Protein AF-A0A532VHN8-F1 (afdb_monomer_lite)

pLDDT: mean 73.67, std 17.92, range [32.19, 92.25]

Secondary structure (DSSP, 8-state):
------SEEEEEETTEEEEEESSTTSSSS-SEEE--TTS--EEEEEE-SS-HHHHHHHHTTS---TTT-EEEEEEEETTEEEEEEE-SS-EEEEEEEETTEEEEEP--TTS---EEEE----

Radius of gyration: 16.25 Å; chains: 1; bounding box: 48×36×41 Å

Sequence (122 aa):
MHNQKTAARAIKVGGQVKWISERNDILGCIDIISVKGNSKPLFIQCTLHTGVKKRLKELAQCEWPFEYVSIQLWQKRDREINIKESNGRELVDCGRIVRGELYRKVKTRGQKFGIRGGLAGD

Structure (mmCIF, N/CA/C/O backbone):
data_AF-A0A532VHN8-F1
#
_entry.id   AF-A0A532VHN8-F1
#
loop_
_atom_site.group_PDB
_atom_site.id
_atom_site.type_symbol
_atom_site.label_atom_id
_atom_site.label_alt_id
_atom_site.label_comp_id
_atom_site.label_asym_id
_atom_site.label_entity_id
_atom_site.label_seq_id
_atom_site.pdbx_PDB_ins_code
_atom_site.Cartn_x
_atom_site.Cartn_y
_atom_site.Cartn_z
_atom_site.occupancy
_atom_site.B_iso_or_equiv
_atom_site.auth_seq_id
_atom_site.auth_comp_id
_atom_site.auth_asym_id
_atom_site.auth_atom_id
_atom_site.pdbx_PDB_model_num
ATOM 1 N N . MET A 1 1 ? -28.570 8.741 -18.984 1.00 42.09 1 MET A N 1
ATOM 2 C CA . MET A 1 1 ? -27.998 7.700 -18.100 1.00 42.09 1 MET A CA 1
ATOM 3 C C . MET A 1 1 ? -26.685 7.230 -18.700 1.00 42.09 1 MET A C 1
ATOM 5 O O . MET A 1 1 ? -26.693 6.670 -19.786 1.00 42.09 1 MET A O 1
ATOM 9 N N . HIS A 1 2 ? -25.558 7.548 -18.066 1.00 41.12 2 HIS A N 1
ATOM 10 C CA . HIS A 1 2 ? -24.238 7.128 -18.537 1.00 41.12 2 HIS A CA 1
ATOM 11 C C . HIS A 1 2 ? -24.015 5.664 -18.120 1.00 41.12 2 HIS A C 1
ATOM 13 O O . HIS A 1 2 ? -24.238 5.335 -16.958 1.00 41.12 2 HIS A O 1
ATOM 19 N N . ASN A 1 3 ? -23.616 4.805 -19.063 1.00 44.31 3 ASN A N 1
ATOM 20 C CA . ASN A 1 3 ? -23.311 3.380 -18.880 1.00 44.31 3 ASN A CA 1
ATOM 21 C C . ASN A 1 3 ? -22.458 3.129 -17.615 1.00 44.31 3 ASN A C 1
ATOM 23 O O . ASN A 1 3 ? -21.234 3.292 -17.641 1.00 44.31 3 ASN A O 1
ATOM 27 N N . GLN A 1 4 ? -23.077 2.722 -16.503 1.00 47.56 4 GLN A N 1
ATOM 28 C CA . GLN A 1 4 ? -22.334 2.242 -15.337 1.00 47.56 4 GLN A CA 1
ATOM 29 C C . GLN A 1 4 ? -21.848 0.821 -15.635 1.00 47.56 4 GLN A C 1
ATOM 31 O O . GLN A 1 4 ? -22.539 -0.159 -15.385 1.00 47.56 4 GLN A O 1
ATOM 36 N N . LYS A 1 5 ? -20.657 0.714 -16.235 1.00 51.44 5 LYS A N 1
ATOM 37 C CA . LYS A 1 5 ? -19.947 -0.565 -16.371 1.00 51.44 5 LYS A CA 1
ATOM 38 C C . LYS A 1 5 ? -19.503 -1.059 -14.989 1.00 51.44 5 LYS A C 1
ATOM 40 O O . LYS A 1 5 ? -19.076 -0.252 -14.162 1.00 51.44 5 LYS A O 1
ATOM 45 N N . THR A 1 6 ? -19.587 -2.367 -14.773 1.00 51.97 6 THR A N 1
ATOM 46 C CA . THR A 1 6 ? -19.242 -3.068 -13.528 1.00 51.97 6 THR A CA 1
ATOM 47 C C . THR A 1 6 ? -17.828 -2.706 -13.048 1.00 51.97 6 THR A C 1
ATOM 49 O O . THR A 1 6 ? -16.889 -2.681 -13.838 1.00 51.97 6 THR A O 1
ATOM 52 N N . ALA A 1 7 ? -17.670 -2.368 -11.763 1.00 60.50 7 ALA A N 1
ATOM 53 C CA . ALA A 1 7 ? -16.399 -1.878 -11.211 1.00 60.50 7 ALA A CA 1
ATOM 54 C C . ALA A 1 7 ? -15.421 -3.003 -10.824 1.00 60.50 7 ALA A C 1
ATOM 56 O O . ALA A 1 7 ? -14.209 -2.787 -10.787 1.00 60.50 7 ALA A O 1
ATOM 57 N N . ALA A 1 8 ? -15.943 -4.200 -10.558 1.00 58.72 8 ALA A N 1
ATOM 58 C CA . ALA A 1 8 ? -15.183 -5.374 -10.156 1.00 58.72 8 ALA A CA 1
ATOM 59 C C . ALA A 1 8 ? -15.778 -6.642 -10.771 1.00 58.72 8 ALA A C 1
ATOM 61 O O . ALA A 1 8 ? -16.986 -6.725 -11.002 1.00 58.72 8 ALA A O 1
ATOM 62 N N . ARG A 1 9 ? -14.935 -7.659 -10.948 1.00 70.44 9 ARG A N 1
ATOM 63 C CA . ARG A 1 9 ? -15.328 -9.000 -11.382 1.00 70.44 9 ARG A CA 1
ATOM 64 C C . ARG A 1 9 ? -14.875 -10.038 -10.369 1.00 70.44 9 ARG A C 1
ATOM 66 O O . ARG A 1 9 ? -13.751 -9.996 -9.875 1.00 70.44 9 ARG A O 1
ATOM 73 N N . ALA A 1 10 ? -15.748 -10.994 -10.081 1.00 75.56 10 ALA A N 1
ATOM 74 C CA . ALA A 1 10 ? -15.399 -12.165 -9.293 1.00 75.56 10 ALA A CA 1
ATOM 75 C C . ALA A 1 10 ? -14.629 -13.176 -10.159 1.00 75.56 10 ALA A C 1
ATOM 77 O O . ALA A 1 10 ? -15.060 -13.519 -11.260 1.00 75.56 10 ALA A O 1
ATOM 78 N N . ILE A 1 11 ? -13.512 -13.684 -9.648 1.00 76.88 11 ILE A N 1
ATOM 79 C CA . ILE A 1 11 ? -12.752 -14.798 -10.222 1.00 76.88 11 ILE A CA 1
ATOM 80 C C . ILE A 1 11 ? -12.625 -15.917 -9.186 1.00 76.88 11 ILE A C 1
ATOM 82 O O . ILE A 1 11 ? -12.514 -15.660 -7.988 1.00 76.88 11 ILE A O 1
ATOM 86 N N . LYS A 1 12 ? -12.637 -17.175 -9.635 1.00 77.19 12 LYS A N 1
ATOM 87 C CA . LYS A 1 12 ? -12.370 -18.333 -8.771 1.00 77.19 12 LYS A CA 1
ATOM 88 C C . LYS A 1 12 ? -10.908 -18.742 -8.911 1.00 77.19 12 LYS A C 1
ATOM 90 O O . LYS A 1 12 ? -10.465 -19.052 -10.012 1.00 77.19 12 LYS A O 1
ATOM 95 N N . VAL A 1 13 ? -10.171 -18.759 -7.802 1.00 70.94 13 VAL A N 1
ATOM 96 C CA . VAL A 1 13 ? -8.769 -19.204 -7.751 1.00 70.94 13 VAL A CA 1
ATOM 97 C C . VAL A 1 13 ? -8.626 -20.191 -6.600 1.00 70.94 13 VAL A C 1
ATOM 99 O O . VAL A 1 13 ? -8.862 -19.821 -5.453 1.00 70.94 13 VAL A O 1
ATOM 102 N N . GLY A 1 14 ? -8.270 -21.443 -6.902 1.00 74.50 14 GLY A N 1
ATOM 103 C CA . GLY A 1 14 ? -8.098 -22.486 -5.880 1.00 74.50 14 GLY A CA 1
ATOM 104 C C . GLY A 1 14 ? -9.355 -22.739 -5.036 1.00 74.50 14 GLY A C 1
ATOM 105 O O . GLY A 1 14 ? -9.257 -22.912 -3.830 1.00 74.50 14 GLY A O 1
ATOM 106 N N . GLY A 1 15 ? -10.547 -22.666 -5.639 1.00 81.25 15 GLY A N 1
ATOM 107 C CA . GLY A 1 15 ? -11.826 -22.857 -4.936 1.00 81.25 15 GLY A CA 1
ATOM 108 C C . GLY A 1 15 ? -12.343 -21.639 -4.158 1.00 81.25 15 GLY A C 1
ATOM 109 O O . GLY A 1 15 ? -13.494 -21.643 -3.733 1.00 81.25 15 GLY A O 1
ATOM 110 N N . GLN A 1 16 ? -11.555 -20.569 -4.027 1.00 57.72 16 GLN A N 1
ATOM 111 C CA . GLN A 1 16 ? -11.965 -19.336 -3.348 1.00 57.72 16 GLN A CA 1
ATOM 112 C C . GLN A 1 16 ? -12.426 -18.269 -4.347 1.00 57.72 16 GLN A C 1
ATOM 114 O O . GLN A 1 16 ? -11.831 -18.105 -5.417 1.00 57.72 16 GLN A O 1
ATOM 119 N N . VAL A 1 17 ? -13.471 -17.517 -3.987 1.00 69.75 17 VAL A N 1
ATOM 120 C CA . VAL A 1 17 ? -13.919 -16.341 -4.747 1.00 69.75 17 VAL A CA 1
ATOM 121 C C . VAL A 1 17 ? -13.032 -15.153 -4.384 1.00 69.75 17 VAL A C 1
ATOM 123 O O . VAL A 1 17 ? -12.963 -14.753 -3.224 1.00 69.75 17 VAL A O 1
ATOM 126 N N . LYS A 1 18 ? -12.360 -14.585 -5.384 1.00 66.12 18 LYS A N 1
ATOM 127 C CA . LYS A 1 18 ? -11.554 -13.367 -5.270 1.00 66.12 18 LYS A CA 1
ATOM 128 C C . LYS A 1 18 ? -12.165 -12.286 -6.152 1.00 66.12 18 LYS A C 1
ATOM 130 O O . LYS A 1 18 ? -12.606 -12.573 -7.260 1.00 66.12 18 LYS A O 1
ATOM 135 N N . TRP A 1 19 ? -12.185 -11.050 -5.676 1.00 63.41 19 TRP A N 1
ATOM 136 C CA . TRP A 1 19 ? -12.674 -9.911 -6.450 1.00 63.41 19 TRP A CA 1
ATOM 137 C C . TRP A 1 19 ? -11.489 -9.172 -7.058 1.00 63.41 19 TRP A C 1
ATOM 139 O O . TRP A 1 19 ? -10.548 -8.827 -6.347 1.00 63.41 19 TRP A O 1
ATOM 149 N N . ILE A 1 20 ? -11.528 -8.962 -8.372 1.00 57.12 20 ILE A N 1
ATOM 150 C CA . ILE A 1 20 ? -10.547 -8.156 -9.098 1.00 57.12 20 ILE A CA 1
ATOM 151 C C . ILE A 1 20 ? -11.204 -6.867 -9.575 1.00 57.12 20 ILE A C 1
ATOM 153 O O . ILE A 1 20 ? -12.319 -6.878 -10.096 1.00 57.12 20 ILE A O 1
ATOM 157 N N . SER A 1 21 ? -10.505 -5.755 -9.377 1.00 55.03 21 SER A N 1
ATOM 158 C CA . SER A 1 21 ? -10.917 -4.446 -9.868 1.00 55.03 21 SER A CA 1
ATOM 159 C C . SER A 1 21 ? -10.827 -4.421 -11.395 1.00 55.03 21 SER A C 1
ATOM 161 O O . SER A 1 21 ? -9.764 -4.701 -11.942 1.00 55.03 21 SER A O 1
ATOM 163 N N . GLU A 1 22 ? -11.926 -4.132 -12.097 1.00 58.34 22 GLU A N 1
ATOM 164 C CA . GLU A 1 22 ? -11.924 -4.005 -13.570 1.00 58.34 22 GLU A CA 1
ATOM 165 C C . GLU A 1 22 ? -11.691 -2.563 -14.029 1.00 58.34 22 GLU A C 1
ATOM 167 O O . GLU A 1 22 ? -11.221 -2.320 -15.140 1.00 58.34 22 GLU A O 1
ATOM 172 N N . ARG A 1 23 ? -11.968 -1.593 -13.155 1.00 56.81 23 ARG A N 1
ATOM 173 C CA . ARG A 1 23 ? -11.423 -0.239 -13.270 1.00 56.81 23 ARG A CA 1
ATOM 174 C C . ARG A 1 23 ? -10.129 -0.188 -12.470 1.00 56.81 23 ARG A C 1
ATOM 176 O O . ARG A 1 23 ? -10.091 -0.729 -11.375 1.00 56.81 23 ARG A O 1
ATOM 183 N N . ASN A 1 24 ? -9.115 0.543 -12.913 1.00 47.25 24 ASN A N 1
ATOM 184 C CA . ASN A 1 24 ? -7.938 0.843 -12.078 1.00 47.25 24 ASN A CA 1
ATOM 185 C C . ASN A 1 24 ? -8.276 1.736 -10.854 1.00 47.25 24 ASN A C 1
ATOM 187 O O . ASN A 1 24 ? -7.385 2.193 -10.147 1.00 47.25 24 ASN A O 1
ATOM 191 N N . ASP A 1 25 ? -9.570 1.976 -10.602 1.00 48.38 25 ASP A N 1
ATOM 192 C CA . ASP A 1 25 ? -10.085 3.130 -9.878 1.00 48.38 25 ASP A CA 1
ATOM 193 C C . ASP A 1 25 ? -11.215 2.781 -8.894 1.00 48.38 25 ASP A C 1
ATOM 195 O O . ASP A 1 25 ? -12.072 3.626 -8.650 1.00 48.38 25 ASP A O 1
ATOM 199 N N . ILE A 1 26 ? -11.270 1.580 -8.295 1.00 51.91 26 ILE A N 1
ATOM 200 C CA . ILE A 1 26 ? -12.256 1.368 -7.208 1.00 51.91 26 ILE A CA 1
ATOM 201 C C . ILE A 1 26 ? -12.028 2.389 -6.070 1.00 51.91 26 ILE A C 1
ATOM 203 O O . ILE A 1 26 ? -12.993 2.802 -5.434 1.00 51.91 26 ILE A O 1
ATOM 207 N N . LEU A 1 27 ? -10.784 2.871 -5.887 1.00 53.97 27 LEU A N 1
ATOM 208 C CA . LEU A 1 27 ? -10.417 3.981 -4.988 1.00 53.97 27 LEU A CA 1
ATOM 209 C C . LEU A 1 27 ? -9.322 4.916 -5.562 1.00 53.97 27 LEU A C 1
ATOM 211 O O . LEU A 1 27 ? -8.642 5.589 -4.795 1.00 53.97 27 LEU A O 1
ATOM 215 N N . GLY A 1 28 ? -9.052 4.899 -6.877 1.00 59.38 28 GLY A N 1
ATOM 216 C CA . GLY A 1 28 ? -7.981 5.674 -7.553 1.00 59.38 28 GLY A CA 1
ATOM 217 C C . GLY A 1 28 ? -6.531 5.402 -7.095 1.00 59.38 28 GLY A C 1
ATOM 218 O O . GLY A 1 28 ? -5.574 5.840 -7.734 1.00 59.38 28 GLY A O 1
ATOM 219 N N . CYS A 1 29 ? -6.353 4.678 -5.986 1.00 71.38 29 CYS A N 1
ATOM 220 C CA . CYS A 1 29 ? -5.078 4.456 -5.321 1.00 71.38 29 CYS A CA 1
ATOM 221 C C . CYS A 1 29 ? -4.926 3.066 -4.682 1.00 71.38 29 CYS A C 1
ATOM 223 O O . CYS A 1 29 ? -3.848 2.787 -4.184 1.00 71.38 29 CYS A O 1
ATOM 225 N N . ILE A 1 30 ? -5.935 2.187 -4.675 1.00 80.75 30 ILE A N 1
ATOM 226 C CA . ILE A 1 30 ? -5.841 0.861 -4.035 1.00 80.75 30 ILE A CA 1
ATOM 227 C C . ILE A 1 30 ? -6.068 -0.246 -5.064 1.00 80.75 30 ILE A C 1
ATOM 229 O O . ILE A 1 30 ? -7.072 -0.233 -5.772 1.00 80.75 30 ILE A O 1
ATOM 233 N N . ASP A 1 31 ? -5.167 -1.227 -5.087 1.00 80.88 31 ASP A N 1
ATOM 234 C CA . ASP A 1 31 ? -5.194 -2.366 -6.010 1.00 80.88 31 ASP A CA 1
ATOM 235 C C . ASP A 1 31 ? -5.762 -3.636 -5.360 1.00 80.88 31 ASP A C 1
ATOM 237 O O . ASP A 1 31 ? -6.427 -4.436 -6.017 1.00 80.88 31 ASP A O 1
ATOM 241 N N . ILE A 1 32 ? -5.484 -3.852 -4.068 1.00 84.19 32 ILE A N 1
ATOM 242 C CA . ILE A 1 32 ? -5.871 -5.069 -3.341 1.00 84.19 32 ILE A CA 1
ATOM 243 C C . ILE A 1 32 ? -6.449 -4.686 -1.979 1.00 84.19 32 ILE A C 1
ATOM 245 O O . ILE A 1 32 ? -5.910 -3.832 -1.280 1.00 84.19 32 ILE A O 1
ATOM 249 N N . ILE A 1 33 ? -7.519 -5.366 -1.572 1.00 86.94 33 ILE A N 1
ATOM 250 C CA . ILE A 1 33 ? -8.051 -5.305 -0.210 1.00 86.94 33 ILE A CA 1
ATOM 251 C C . ILE A 1 33 ? -7.947 -6.705 0.392 1.00 86.94 33 ILE A C 1
ATOM 253 O O . ILE A 1 33 ? -8.438 -7.677 -0.183 1.00 86.94 33 ILE A O 1
ATOM 257 N N . SER A 1 34 ? -7.289 -6.812 1.542 1.00 86.25 34 SER A N 1
ATOM 258 C CA . SER A 1 34 ? -7.145 -8.047 2.308 1.00 86.25 34 SER A CA 1
ATOM 259 C C . SER A 1 34 ? -7.913 -7.929 3.617 1.00 86.25 34 SER A C 1
ATOM 261 O O . SER A 1 34 ? -7.697 -7.004 4.399 1.00 86.25 34 SER A O 1
ATOM 263 N N . VAL A 1 35 ? -8.819 -8.874 3.854 1.00 88.69 35 VAL A N 1
ATOM 264 C CA . VAL A 1 35 ? -9.636 -8.941 5.067 1.00 88.69 35 VAL A CA 1
ATOM 265 C C . VAL A 1 35 ? -9.343 -10.265 5.759 1.00 88.69 35 VAL A C 1
ATOM 267 O O . VAL A 1 35 ? -9.464 -11.329 5.157 1.00 88.69 35 VAL A O 1
ATOM 270 N N . LYS A 1 36 ? -8.950 -10.197 7.032 1.00 85.81 36 LYS A N 1
ATOM 271 C CA . LYS A 1 36 ? -8.731 -11.358 7.901 1.00 85.81 36 LYS A CA 1
ATOM 272 C C . LYS A 1 36 ? -9.513 -11.139 9.191 1.00 85.81 36 LYS A C 1
ATOM 274 O O . LYS A 1 36 ? -9.504 -10.031 9.721 1.00 85.81 36 LYS A O 1
ATOM 279 N N . GLY A 1 37 ? -10.182 -12.181 9.690 1.00 79.75 37 GLY A N 1
ATOM 280 C CA . GLY A 1 37 ? -10.966 -12.106 10.927 1.00 79.75 37 GLY A CA 1
ATOM 281 C C . GLY A 1 37 ? -10.165 -11.487 12.080 1.00 79.75 37 GLY A C 1
ATOM 282 O O . GLY A 1 37 ? -8.974 -11.769 12.233 1.00 79.75 37 GLY A O 1
ATOM 283 N N . ASN A 1 38 ? -10.810 -10.606 12.847 1.00 86.69 38 ASN A N 1
ATOM 284 C CA . ASN A 1 38 ? -10.241 -9.829 13.961 1.00 86.69 38 ASN A CA 1
ATOM 285 C C . ASN A 1 38 ? -9.058 -8.903 13.612 1.00 86.69 38 ASN A C 1
ATOM 287 O O . ASN A 1 38 ? -8.425 -8.356 14.511 1.00 86.69 38 ASN A O 1
ATOM 291 N N . SER A 1 39 ? -8.738 -8.710 12.330 1.00 87.00 39 SER A N 1
ATOM 292 C CA . SER A 1 39 ? -7.691 -7.787 11.879 1.00 87.00 39 SER A CA 1
ATOM 293 C C . SER A 1 39 ? -8.302 -6.591 11.155 1.00 87.00 39 SER A C 1
ATOM 295 O O . SER A 1 39 ? -9.359 -6.706 10.536 1.00 87.00 39 SER A O 1
ATOM 297 N N . LYS A 1 40 ? -7.608 -5.447 11.185 1.00 90.44 40 LYS A N 1
ATOM 298 C CA . LYS A 1 40 ? -7.965 -4.295 10.349 1.00 90.44 40 LYS A CA 1
ATOM 299 C C . LYS A 1 40 ? -7.954 -4.711 8.873 1.00 90.44 40 LYS A C 1
ATOM 301 O O . LYS A 1 40 ? -6.991 -5.370 8.461 1.00 90.44 40 LYS A O 1
ATOM 306 N N . PRO A 1 41 ? -8.956 -4.322 8.068 1.00 91.88 41 PRO A N 1
ATOM 307 C CA . PRO A 1 41 ? -8.860 -4.425 6.622 1.00 91.88 41 PRO A CA 1
ATOM 308 C C . PRO A 1 41 ? -7.582 -3.744 6.129 1.00 91.88 41 PRO A C 1
ATOM 310 O O . PRO A 1 41 ? -7.278 -2.608 6.505 1.00 91.88 41 PRO A O 1
ATOM 313 N N . LEU A 1 42 ? -6.821 -4.464 5.313 1.00 90.88 42 LEU A N 1
ATOM 314 C CA . LEU A 1 42 ? -5.568 -4.005 4.740 1.00 90.88 42 LEU A CA 1
ATOM 315 C C . LEU A 1 42 ? -5.796 -3.610 3.282 1.00 90.88 42 LEU A C 1
ATOM 317 O O . LEU A 1 42 ? -6.047 -4.460 2.430 1.00 90.88 42 LEU A O 1
ATOM 321 N N . PHE A 1 43 ? -5.661 -2.324 3.001 1.00 90.88 43 PHE A N 1
ATOM 322 C CA . PHE A 1 43 ? -5.688 -1.751 1.666 1.00 90.88 43 PHE A CA 1
ATOM 323 C C . PHE A 1 43 ? -4.258 -1.699 1.136 1.00 90.88 43 PHE A C 1
ATOM 325 O O . PHE A 1 43 ? -3.350 -1.222 1.813 1.00 90.88 43 PHE A O 1
ATOM 332 N N . ILE A 1 44 ? -4.029 -2.214 -0.062 1.00 89.19 44 ILE A N 1
ATOM 333 C CA . ILE A 1 44 ? -2.700 -2.327 -0.652 1.00 89.19 44 ILE A CA 1
ATOM 334 C C . ILE A 1 44 ? -2.707 -1.627 -2.001 1.00 89.19 44 ILE A C 1
ATOM 336 O O . ILE A 1 44 ? -3.474 -1.985 -2.894 1.00 89.19 44 ILE A O 1
ATOM 340 N N . GLN A 1 45 ? -1.805 -0.668 -2.150 1.00 88.31 45 GLN A N 1
ATOM 341 C CA . GLN A 1 45 ? -1.442 -0.086 -3.429 1.00 88.31 45 GLN A CA 1
ATOM 342 C C . GLN A 1 45 ? -0.180 -0.765 -3.955 1.00 88.31 45 GLN A C 1
ATOM 344 O O . GLN A 1 45 ? 0.844 -0.801 -3.275 1.00 88.31 45 GLN A O 1
ATOM 349 N N . CYS A 1 46 ? -0.216 -1.262 -5.178 1.00 87.56 46 CYS A N 1
ATOM 350 C CA . CYS A 1 46 ? 0.908 -1.839 -5.889 1.00 87.56 46 CYS A CA 1
ATOM 351 C C . CYS A 1 46 ? 1.480 -0.810 -6.872 1.00 87.56 46 CYS A C 1
ATOM 353 O O . CYS A 1 46 ? 0.762 -0.112 -7.581 1.00 87.56 46 CYS A O 1
ATOM 355 N N . THR A 1 47 ? 2.805 -0.696 -6.951 1.00 84.56 47 THR A N 1
ATOM 356 C CA . THR A 1 47 ? 3.439 0.213 -7.915 1.00 84.56 47 THR A CA 1
ATOM 357 C C . THR A 1 47 ? 4.741 -0.349 -8.470 1.00 84.56 47 THR A C 1
ATOM 359 O O . THR A 1 47 ? 5.583 -0.868 -7.737 1.00 84.56 47 THR A O 1
ATOM 362 N N . LEU A 1 48 ? 4.925 -0.199 -9.784 1.00 83.56 48 LEU A N 1
ATOM 363 C CA . LEU A 1 48 ? 6.222 -0.368 -10.453 1.00 83.56 48 LEU A CA 1
ATOM 364 C C . LEU A 1 48 ? 7.024 0.944 -10.472 1.00 83.56 48 LEU A C 1
ATOM 366 O O . LEU A 1 48 ? 8.233 0.943 -10.679 1.00 83.56 48 LEU A O 1
ATOM 370 N N . HIS A 1 49 ? 6.354 2.082 -10.270 1.00 68.25 49 HIS A N 1
ATOM 371 C CA . HIS A 1 49 ? 6.958 3.405 -10.379 1.00 68.25 49 HIS A CA 1
ATOM 372 C C . HIS A 1 49 ? 7.828 3.761 -9.167 1.00 68.25 49 HIS A C 1
ATOM 374 O O . HIS A 1 49 ? 7.501 3.455 -8.018 1.00 68.25 49 HIS A O 1
ATOM 380 N N . THR A 1 50 ? 8.887 4.535 -9.417 1.00 68.50 50 THR A N 1
ATOM 381 C CA . THR A 1 50 ? 9.743 5.179 -8.402 1.00 68.50 50 THR A CA 1
ATOM 382 C C . THR A 1 50 ? 9.032 6.294 -7.621 1.00 68.50 50 THR A C 1
ATOM 384 O O . THR A 1 50 ? 9.507 6.710 -6.565 1.00 68.50 50 THR A O 1
ATOM 387 N N . GLY A 1 51 ? 7.866 6.749 -8.094 1.00 70.44 51 GLY A N 1
ATOM 388 C CA . GLY A 1 51 ? 7.092 7.880 -7.571 1.00 70.44 51 GLY A CA 1
ATOM 389 C C . GLY A 1 51 ? 6.361 7.649 -6.242 1.00 70.44 51 GLY A C 1
ATOM 390 O O . GLY A 1 51 ? 5.200 8.030 -6.123 1.00 70.44 51 GLY A O 1
ATOM 391 N N . VAL A 1 52 ? 7.022 7.085 -5.226 1.00 77.38 52 VAL A N 1
ATOM 392 C CA . VAL A 1 52 ? 6.455 6.870 -3.873 1.00 77.38 52 VAL A CA 1
ATOM 393 C C . VAL A 1 52 ? 5.883 8.166 -3.286 1.00 77.38 52 VAL A C 1
ATOM 395 O O . VAL A 1 52 ? 4.805 8.159 -2.704 1.00 77.38 52 VAL A O 1
ATOM 398 N N . LYS A 1 53 ? 6.562 9.303 -3.502 1.00 77.94 53 LYS A N 1
ATOM 399 C CA . LYS A 1 53 ? 6.090 10.623 -3.049 1.00 77.94 53 LYS A CA 1
ATOM 400 C C . LYS A 1 53 ? 4.752 11.022 -3.677 1.00 77.94 53 LYS A C 1
ATOM 402 O O . LYS A 1 53 ? 3.930 11.629 -3.003 1.00 77.94 53 LYS A O 1
ATOM 407 N N . LYS A 1 54 ? 4.532 10.694 -4.954 1.00 79.38 54 LYS A N 1
ATOM 408 C CA . LYS A 1 54 ? 3.262 10.973 -5.638 1.00 79.38 54 LYS A CA 1
ATOM 409 C C . LYS A 1 54 ? 2.144 10.108 -5.055 1.00 79.38 54 LYS A C 1
ATOM 411 O O . LYS A 1 54 ? 1.090 10.637 -4.737 1.00 79.38 54 LYS A O 1
ATOM 416 N N . ARG A 1 55 ? 2.415 8.821 -4.819 1.00 77.56 55 ARG A N 1
ATOM 417 C CA . ARG A 1 55 ? 1.451 7.898 -4.198 1.00 77.56 55 ARG A CA 1
ATOM 418 C C . ARG A 1 55 ? 1.076 8.305 -2.778 1.00 77.56 55 ARG A C 1
ATOM 420 O O . ARG A 1 55 ? -0.093 8.278 -2.434 1.00 77.56 55 ARG A O 1
ATOM 427 N N . LEU A 1 56 ? 2.037 8.778 -1.981 1.00 76.75 56 LEU A N 1
ATOM 428 C CA . LEU A 1 56 ? 1.735 9.342 -0.663 1.00 76.75 56 LEU A CA 1
ATOM 429 C C . LEU A 1 56 ? 0.795 10.555 -0.765 1.00 76.75 56 LEU A C 1
ATOM 431 O O . LEU A 1 56 ? -0.128 10.663 0.031 1.00 76.75 56 LEU A O 1
ATOM 435 N N . LYS A 1 57 ? 1.000 11.442 -1.751 1.00 80.75 57 LYS A N 1
ATOM 436 C CA . LYS A 1 57 ? 0.098 12.582 -1.983 1.00 80.75 57 LYS A CA 1
ATOM 437 C C . LYS A 1 57 ? -1.308 12.134 -2.373 1.00 80.75 57 LYS A C 1
ATOM 439 O O . LYS A 1 57 ? -2.259 12.706 -1.871 1.00 80.75 57 LYS A O 1
ATOM 444 N N . GLU A 1 58 ? -1.432 11.129 -3.235 1.00 79.31 58 GLU A N 1
ATOM 445 C CA . GLU A 1 58 ? -2.727 10.555 -3.627 1.00 79.31 58 GLU A CA 1
ATOM 446 C C . GLU A 1 58 ? -3.428 9.899 -2.431 1.00 79.31 58 GLU A C 1
ATOM 448 O O . GLU A 1 58 ? -4.591 10.178 -2.176 1.00 79.31 58 GLU A O 1
ATOM 453 N N . LEU A 1 59 ? -2.708 9.109 -1.627 1.00 77.06 59 LEU A N 1
ATOM 454 C CA . LEU A 1 59 ? -3.253 8.530 -0.397 1.00 77.06 59 LEU A CA 1
ATOM 455 C C . LEU A 1 59 ? -3.706 9.609 0.594 1.00 77.06 59 LEU A C 1
ATOM 457 O O . LEU A 1 59 ? -4.708 9.414 1.272 1.00 77.06 59 LEU A O 1
ATOM 461 N N . ALA A 1 60 ? -3.001 10.740 0.661 1.00 78.88 60 ALA A N 1
ATOM 462 C CA . ALA A 1 60 ? -3.360 11.867 1.518 1.00 78.88 60 ALA A CA 1
ATOM 463 C C . ALA A 1 60 ? -4.586 12.663 1.029 1.00 78.88 60 ALA A C 1
ATOM 465 O O . ALA A 1 60 ? -5.083 13.500 1.775 1.00 78.88 60 ALA A O 1
ATOM 466 N N . GLN A 1 61 ? -5.086 12.427 -0.191 1.00 81.56 61 GLN A N 1
ATOM 467 C CA . GLN A 1 61 ? -6.330 13.049 -0.673 1.00 81.56 61 GLN A CA 1
ATOM 468 C C . GLN A 1 61 ? -7.581 12.433 -0.036 1.00 81.56 61 GLN A C 1
ATOM 470 O O . GLN A 1 61 ? -8.662 13.005 -0.153 1.00 81.56 61 GLN A O 1
ATOM 475 N N . CYS A 1 62 ? -7.449 11.282 0.624 1.00 77.88 62 CYS A N 1
ATOM 476 C CA . CYS A 1 62 ? -8.544 10.616 1.313 1.00 77.88 62 CYS A CA 1
ATOM 477 C C . CYS A 1 62 ? -8.330 10.661 2.831 1.00 77.88 62 CYS A C 1
ATOM 479 O O . CYS A 1 62 ? -7.237 10.388 3.332 1.00 77.88 62 CYS A O 1
ATOM 481 N N . GLU A 1 63 ? -9.394 10.957 3.573 1.00 82.12 63 GLU A N 1
ATOM 482 C CA . GLU A 1 63 ? -9.402 10.895 5.035 1.00 82.12 63 GLU A CA 1
ATOM 483 C C . GLU A 1 63 ? -9.568 9.442 5.490 1.00 82.12 63 GLU A C 1
ATOM 485 O O . GLU A 1 63 ? -10.673 8.926 5.655 1.00 82.12 63 GLU A O 1
ATOM 490 N N . TRP A 1 64 ? -8.448 8.739 5.643 1.00 84.94 64 TRP A N 1
ATOM 491 C CA . TRP A 1 64 ? -8.471 7.338 6.047 1.00 84.94 64 TRP A CA 1
ATOM 492 C C . TRP A 1 64 ? -8.654 7.183 7.560 1.00 84.94 64 TRP A C 1
ATOM 494 O O . TRP A 1 64 ? -7.879 7.750 8.338 1.00 84.94 64 TRP A O 1
ATOM 504 N N . PRO A 1 65 ? -9.583 6.327 8.011 1.00 87.88 65 PRO A N 1
ATOM 505 C CA . PRO A 1 65 ? -9.741 6.029 9.425 1.00 87.88 65 PRO A CA 1
ATOM 506 C C . PRO A 1 65 ? -8.700 4.988 9.867 1.00 87.88 65 PRO A C 1
ATOM 508 O O . PRO A 1 65 ? -9.010 3.808 10.036 1.00 87.88 65 PRO A O 1
ATOM 511 N N . PHE A 1 66 ? -7.441 5.401 10.047 1.00 87.75 66 PHE A N 1
ATOM 512 C CA . PHE A 1 66 ? -6.313 4.513 10.400 1.00 87.75 66 PHE A CA 1
ATOM 513 C C . PHE A 1 66 ? -6.517 3.711 11.701 1.00 87.75 66 PHE A C 1
ATOM 515 O O . PHE A 1 66 ? -5.828 2.720 11.960 1.00 87.75 66 PHE A O 1
ATOM 522 N N . GLU A 1 67 ? -7.479 4.101 12.536 1.00 88.75 67 GLU A N 1
ATOM 523 C CA . GLU A 1 67 ? -7.926 3.313 13.685 1.00 88.75 67 GLU A CA 1
ATOM 524 C C . GLU A 1 67 ? -8.635 2.007 13.286 1.00 88.75 67 GLU A C 1
ATOM 526 O O . GLU A 1 67 ? -8.469 1.010 13.985 1.00 88.75 67 GLU A O 1
ATOM 531 N N . TYR A 1 68 ? -9.289 1.958 12.123 1.00 89.62 68 TYR A N 1
ATOM 532 C CA . TYR A 1 68 ? -10.007 0.784 11.614 1.00 89.62 68 TYR A CA 1
ATOM 533 C C . TYR A 1 68 ? -9.332 0.125 10.414 1.00 89.62 68 TYR A C 1
ATOM 535 O O . TYR A 1 68 ? -9.569 -1.056 10.178 1.00 89.62 68 TYR A O 1
ATOM 543 N N . VAL A 1 69 ? -8.478 0.838 9.673 1.00 90.56 69 VAL A N 1
ATOM 544 C CA . VAL A 1 69 ? -7.850 0.321 8.445 1.00 90.56 69 VAL A CA 1
ATOM 545 C C . VAL A 1 69 ? -6.327 0.382 8.489 1.00 90.56 69 VAL A C 1
ATOM 547 O O . VAL A 1 69 ? -5.738 1.238 9.148 1.00 90.56 69 VAL A O 1
ATOM 550 N N . SER A 1 70 ? -5.687 -0.519 7.748 1.00 91.75 70 SER A N 1
ATOM 551 C CA . SER A 1 70 ? -4.255 -0.477 7.446 1.00 91.75 70 SER A CA 1
ATOM 552 C C . SER A 1 70 ? -4.057 -0.202 5.962 1.00 91.75 70 SER A C 1
ATOM 554 O O . SER A 1 70 ? -4.804 -0.718 5.135 1.00 91.75 70 SER A O 1
ATOM 556 N N . ILE A 1 71 ? -3.034 0.576 5.611 1.00 90.88 71 ILE A N 1
ATOM 557 C CA . ILE A 1 71 ? -2.722 0.896 4.214 1.00 90.88 71 ILE A CA 1
ATOM 558 C C . ILE A 1 71 ? -1.262 0.587 3.945 1.00 90.88 71 ILE A C 1
ATOM 560 O O . ILE A 1 71 ? -0.386 1.078 4.655 1.00 90.88 71 ILE A O 1
ATOM 564 N N . GLN A 1 72 ? -0.989 -0.188 2.902 1.00 92.25 72 GLN A N 1
ATOM 565 C CA . GLN A 1 72 ? 0.363 -0.510 2.473 1.00 92.25 72 GLN A CA 1
ATOM 566 C C . GLN A 1 72 ? 0.624 -0.098 1.028 1.00 92.25 72 GLN A C 1
ATOM 568 O O . GLN A 1 72 ? -0.238 -0.209 0.165 1.00 92.25 72 GLN A O 1
ATOM 573 N N . LEU A 1 73 ? 1.858 0.323 0.765 1.00 90.50 73 LEU A N 1
ATOM 574 C CA . LEU A 1 73 ? 2.408 0.493 -0.572 1.00 90.50 73 LEU A CA 1
ATOM 575 C C . LEU A 1 73 ? 3.403 -0.636 -0.846 1.00 90.50 73 LEU A C 1
ATOM 577 O O . LEU A 1 73 ? 4.421 -0.759 -0.162 1.00 90.50 73 LEU A O 1
ATOM 581 N N . TRP A 1 74 ? 3.111 -1.438 -1.860 1.00 91.88 74 TRP A N 1
ATOM 582 C CA . TRP A 1 74 ? 3.924 -2.543 -2.346 1.00 91.88 74 TRP A CA 1
ATOM 583 C C . TRP A 1 74 ? 4.635 -2.097 -3.621 1.00 91.88 74 TRP A C 1
ATOM 585 O O . TRP A 1 74 ? 4.053 -2.020 -4.703 1.00 91.88 74 TRP A O 1
ATOM 595 N N . GLN A 1 75 ? 5.914 -1.765 -3.493 1.00 90.19 75 GLN A N 1
ATOM 596 C CA . GLN A 1 75 ? 6.732 -1.289 -4.600 1.00 90.19 75 GLN A CA 1
ATOM 597 C C . GLN A 1 75 ? 7.603 -2.416 -5.150 1.00 90.19 75 GLN A C 1
ATOM 599 O O . GLN A 1 75 ? 8.568 -2.821 -4.501 1.00 90.19 75 GLN A O 1
ATOM 604 N N . LYS A 1 76 ? 7.333 -2.871 -6.375 1.00 87.88 76 LYS A N 1
ATOM 605 C CA . LYS A 1 76 ? 8.213 -3.826 -7.060 1.00 87.88 76 LYS A CA 1
ATOM 606 C C . LYS A 1 76 ? 9.491 -3.120 -7.518 1.00 87.88 76 LYS A C 1
ATOM 608 O O . LYS A 1 76 ? 9.422 -2.122 -8.233 1.00 87.88 76 LYS A O 1
ATOM 613 N N . ARG A 1 77 ? 10.647 -3.652 -7.127 1.00 85.88 77 ARG A N 1
ATOM 614 C CA . ARG A 1 77 ? 11.973 -3.264 -7.625 1.00 85.88 77 ARG A CA 1
ATOM 615 C C . ARG A 1 77 ? 12.736 -4.525 -7.987 1.00 85.88 77 ARG A C 1
ATOM 617 O O . ARG A 1 77 ? 12.914 -5.397 -7.145 1.00 85.88 77 ARG A O 1
ATOM 624 N N . ASP A 1 78 ? 13.150 -4.636 -9.242 1.00 87.00 78 ASP A N 1
ATOM 625 C CA . ASP A 1 78 ? 13.861 -5.804 -9.761 1.00 87.00 78 ASP A CA 1
ATOM 626 C C . ASP A 1 78 ? 13.160 -7.132 -9.411 1.00 87.00 78 ASP A C 1
ATOM 628 O O . ASP A 1 78 ? 12.099 -7.453 -9.963 1.00 87.00 78 ASP A O 1
ATOM 632 N N . ARG A 1 79 ? 13.752 -7.892 -8.480 1.00 86.56 79 ARG A N 1
ATOM 633 C CA . ARG A 1 79 ? 13.315 -9.219 -8.017 1.00 86.56 79 ARG A CA 1
ATOM 634 C C . ARG A 1 79 ? 12.703 -9.206 -6.610 1.00 86.56 79 ARG A C 1
ATOM 636 O O . ARG A 1 79 ? 12.478 -10.273 -6.038 1.00 86.56 79 ARG A O 1
ATOM 643 N N . GLU A 1 80 ? 12.437 -8.028 -6.057 1.00 91.44 80 GLU A N 1
ATOM 644 C CA . GLU A 1 80 ? 11.824 -7.854 -4.742 1.00 91.44 80 GLU A CA 1
ATOM 645 C C . GLU A 1 80 ? 10.633 -6.885 -4.770 1.00 91.44 80 GLU A C 1
ATOM 647 O O . GLU A 1 80 ? 10.449 -6.087 -5.691 1.00 91.44 80 GLU A O 1
ATOM 652 N N . ILE A 1 81 ? 9.792 -6.965 -3.744 1.00 91.31 81 ILE A N 1
ATOM 653 C CA . ILE A 1 81 ? 8.706 -6.023 -3.479 1.00 91.31 81 ILE A CA 1
ATOM 654 C C . ILE A 1 81 ? 8.990 -5.388 -2.130 1.00 91.31 81 ILE A C 1
ATOM 656 O O . ILE A 1 81 ? 8.966 -6.069 -1.113 1.00 91.31 81 ILE A O 1
ATOM 660 N N . ASN A 1 82 ? 9.240 -4.089 -2.104 1.00 91.88 82 ASN A N 1
ATOM 661 C CA . ASN A 1 82 ? 9.390 -3.334 -0.870 1.00 91.88 82 ASN A CA 1
ATOM 662 C C . ASN A 1 82 ? 8.011 -2.952 -0.336 1.00 91.88 82 ASN A C 1
ATOM 664 O O . ASN A 1 82 ? 7.197 -2.394 -1.072 1.00 91.88 82 ASN A O 1
ATOM 668 N N . ILE A 1 83 ? 7.753 -3.241 0.936 1.00 92.19 83 ILE A N 1
ATOM 669 C CA . ILE A 1 83 ? 6.472 -2.973 1.584 1.00 92.19 83 ILE A CA 1
ATOM 670 C C . ILE A 1 83 ? 6.649 -1.822 2.564 1.00 92.19 83 ILE A C 1
ATOM 672 O O . ILE A 1 83 ? 7.446 -1.891 3.509 1.00 92.19 83 ILE A O 1
ATOM 676 N N . LYS A 1 84 ? 5.859 -0.773 2.360 1.00 92.00 84 LYS A N 1
ATOM 677 C CA . LYS A 1 84 ? 5.720 0.339 3.296 1.00 92.00 84 LYS A CA 1
ATOM 678 C C . LYS A 1 84 ? 4.298 0.386 3.829 1.00 92.00 84 LYS A C 1
ATOM 680 O O . LYS A 1 84 ? 3.373 0.081 3.092 1.00 92.00 84 LYS A O 1
ATOM 685 N N . GLU A 1 85 ? 4.126 0.777 5.079 1.00 92.00 85 GLU A N 1
ATOM 686 C CA . GLU A 1 85 ? 2.822 0.983 5.708 1.00 92.00 85 GLU A CA 1
ATOM 687 C C . GLU A 1 85 ? 2.619 2.469 6.004 1.00 92.00 85 GLU A C 1
ATOM 689 O O . GLU A 1 85 ? 3.551 3.151 6.436 1.00 92.00 85 GLU A O 1
ATOM 694 N N . SER A 1 86 ? 1.416 2.975 5.740 1.00 89.44 86 SER A N 1
ATOM 695 C CA . SER A 1 86 ? 1.041 4.347 6.069 1.00 89.44 86 SER A CA 1
ATOM 696 C C . SER A 1 86 ? 0.610 4.447 7.525 1.00 89.44 86 SER A C 1
ATOM 698 O O . SER A 1 86 ? -0.188 3.641 8.001 1.00 89.44 86 SER A O 1
ATOM 700 N N . ASN A 1 87 ? 1.096 5.473 8.217 1.00 86.06 87 ASN A N 1
ATOM 701 C CA . ASN A 1 87 ? 0.606 5.876 9.540 1.00 86.06 87 AS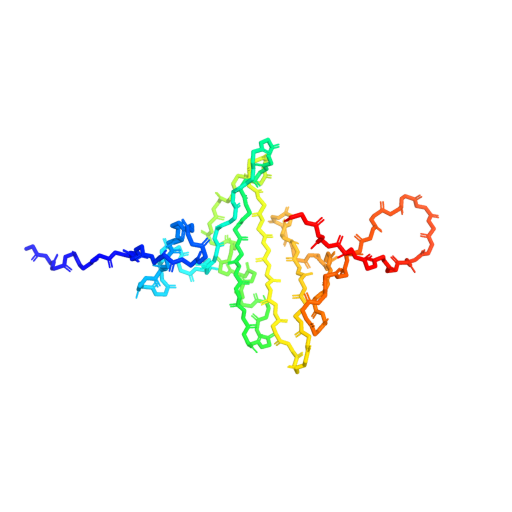N A CA 1
ATOM 702 C C . ASN A 1 87 ? -0.294 7.128 9.477 1.00 86.06 87 ASN A C 1
ATOM 704 O O . ASN A 1 87 ? -0.547 7.754 10.504 1.00 86.06 87 ASN A O 1
ATOM 708 N N . GLY A 1 88 ? -0.699 7.536 8.270 1.00 81.81 88 GLY A N 1
ATOM 709 C CA . GLY A 1 88 ? -1.455 8.763 8.006 1.00 81.81 88 GLY A CA 1
ATOM 710 C C . GLY A 1 88 ? -0.624 10.023 7.803 1.00 81.81 88 GLY A C 1
ATOM 711 O O . GLY A 1 88 ? -1.159 11.027 7.346 1.00 81.81 88 GLY A O 1
ATOM 712 N N . ARG A 1 89 ? 0.681 9.983 8.076 1.00 82.25 89 ARG A N 1
ATOM 713 C CA . ARG A 1 89 ? 1.606 11.100 7.819 1.00 82.25 89 ARG A CA 1
ATOM 714 C C . ARG A 1 89 ? 2.663 10.739 6.785 1.00 82.25 89 ARG A C 1
ATOM 716 O O . ARG A 1 89 ? 3.015 11.554 5.938 1.00 82.25 89 ARG A O 1
ATOM 723 N N . GLU A 1 90 ? 3.163 9.513 6.845 1.00 87.00 90 GLU A N 1
ATOM 724 C CA . GLU A 1 90 ? 4.244 9.025 5.997 1.00 87.00 90 GLU A CA 1
ATOM 725 C C . GLU A 1 90 ? 4.128 7.519 5.731 1.00 87.00 90 GLU A C 1
ATOM 727 O O . GLU A 1 90 ? 3.322 6.817 6.342 1.00 87.00 90 GLU A O 1
ATOM 732 N N . LEU A 1 91 ? 4.973 7.026 4.821 1.00 88.12 91 LEU A N 1
ATOM 733 C CA . LEU A 1 91 ? 5.126 5.606 4.514 1.00 88.12 91 LEU A CA 1
ATOM 734 C C . LEU A 1 91 ? 6.390 5.054 5.179 1.00 88.12 91 LEU A C 1
ATOM 736 O O . LEU A 1 91 ? 7.508 5.372 4.764 1.00 88.12 91 LEU A O 1
ATOM 740 N N . VAL A 1 92 ? 6.207 4.172 6.157 1.00 90.56 92 VAL A N 1
ATOM 741 C CA . VAL A 1 92 ? 7.290 3.539 6.917 1.00 90.56 92 VAL A CA 1
ATOM 742 C C . VAL A 1 92 ? 7.568 2.152 6.354 1.00 90.56 92 VAL A C 1
ATOM 744 O O . VAL A 1 92 ? 6.648 1.364 6.158 1.00 90.56 92 VAL A O 1
ATOM 747 N N . ASP A 1 93 ? 8.834 1.817 6.114 1.00 90.88 93 ASP A N 1
ATOM 748 C CA . ASP A 1 93 ? 9.203 0.461 5.700 1.00 90.88 93 ASP A CA 1
ATOM 749 C C . ASP A 1 93 ? 8.763 -0.566 6.755 1.00 90.88 93 ASP A C 1
ATOM 751 O O . ASP A 1 93 ? 9.200 -0.500 7.907 1.00 90.88 93 ASP A O 1
ATOM 755 N 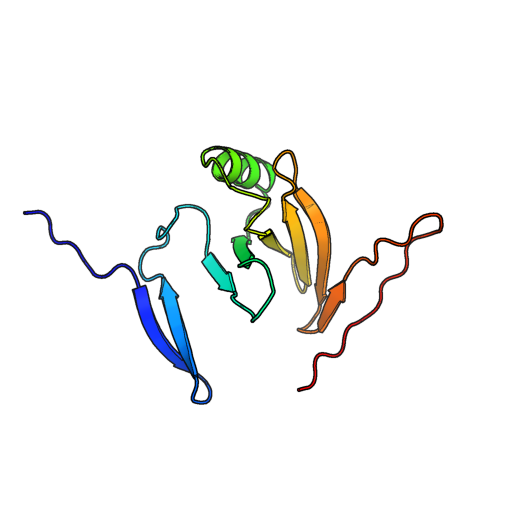N . CYS A 1 94 ? 7.970 -1.557 6.357 1.00 91.31 94 CYS A N 1
ATOM 756 C CA . CYS A 1 94 ? 7.501 -2.619 7.253 1.00 91.31 94 CYS A CA 1
ATOM 757 C C . CYS A 1 94 ? 7.923 -4.022 6.800 1.00 91.31 94 CYS A C 1
ATOM 759 O O . CYS A 1 94 ? 7.879 -4.966 7.591 1.00 91.31 94 CYS A O 1
ATOM 761 N N . GLY A 1 95 ? 8.408 -4.176 5.569 1.00 92.12 95 GLY A N 1
ATOM 762 C CA . GLY A 1 95 ? 8.934 -5.449 5.103 1.00 92.12 95 GLY A CA 1
ATOM 763 C C . GLY A 1 95 ? 9.326 -5.438 3.638 1.00 92.12 95 GLY A C 1
ATOM 764 O O . GLY A 1 95 ? 9.350 -4.397 2.983 1.00 92.12 95 GLY A O 1
ATOM 765 N N . ARG A 1 96 ? 9.630 -6.623 3.129 1.00 92.19 96 ARG A N 1
ATOM 766 C CA . ARG A 1 96 ? 9.848 -6.878 1.710 1.00 92.19 96 ARG A CA 1
ATOM 767 C C . ARG A 1 96 ? 9.460 -8.305 1.358 1.00 92.19 96 ARG A C 1
ATOM 769 O O . ARG A 1 96 ? 9.499 -9.178 2.220 1.00 92.19 96 ARG A O 1
ATOM 776 N N . ILE A 1 97 ? 9.126 -8.547 0.100 1.00 89.94 97 ILE A N 1
ATOM 777 C CA . ILE A 1 97 ? 8.962 -9.886 -0.459 1.00 89.94 97 ILE A CA 1
ATOM 778 C C . ILE A 1 97 ? 10.112 -10.127 -1.423 1.00 89.94 97 ILE A C 1
ATOM 780 O O . ILE A 1 97 ? 10.311 -9.338 -2.343 1.00 89.94 97 ILE A O 1
ATOM 784 N N . VAL A 1 98 ? 10.857 -11.210 -1.235 1.00 88.94 98 VAL A N 1
ATOM 785 C CA . VAL A 1 98 ? 11.956 -11.601 -2.125 1.00 88.94 98 VAL A CA 1
ATOM 786 C C . VAL A 1 98 ? 11.661 -13.008 -2.611 1.00 88.94 98 VAL A C 1
ATOM 788 O O . VAL A 1 98 ? 11.511 -13.912 -1.800 1.00 88.94 98 VAL A O 1
ATOM 791 N N . ARG A 1 99 ? 11.534 -13.194 -3.932 1.00 86.44 99 ARG A N 1
ATOM 792 C CA . ARG A 1 99 ? 11.224 -14.507 -4.540 1.00 86.44 99 ARG A CA 1
ATOM 793 C C . ARG A 1 99 ? 9.995 -15.210 -3.926 1.00 86.44 99 ARG A C 1
ATOM 795 O O . ARG A 1 99 ? 9.977 -16.423 -3.794 1.00 86.44 99 ARG A O 1
ATOM 802 N N . GLY A 1 100 ? 8.966 -14.439 -3.566 1.00 82.06 100 GLY A N 1
ATOM 803 C CA . GLY A 1 100 ? 7.721 -14.959 -2.984 1.00 82.06 100 GLY A CA 1
ATOM 804 C C . GLY A 1 100 ? 7.735 -15.110 -1.461 1.00 82.06 100 GLY A C 1
ATOM 805 O O . GLY A 1 100 ? 6.672 -15.245 -0.865 1.00 82.06 100 GLY A O 1
ATOM 806 N N . GLU A 1 101 ? 8.893 -14.996 -0.813 1.00 84.62 101 GLU A N 1
ATOM 807 C CA . GLU A 1 101 ? 9.001 -15.082 0.643 1.00 84.62 101 GLU A CA 1
ATOM 808 C C . GLU A 1 101 ? 8.857 -13.710 1.302 1.00 84.62 101 GLU A C 1
ATOM 810 O O . GLU A 1 101 ? 9.493 -12.740 0.880 1.00 84.62 101 GLU A O 1
ATOM 815 N N . LEU A 1 102 ? 8.038 -13.626 2.356 1.00 87.06 102 LEU A N 1
ATOM 816 C CA . LEU A 1 102 ? 7.786 -12.392 3.098 1.00 87.06 102 LEU A CA 1
ATOM 817 C C . LEU A 1 102 ? 8.771 -12.220 4.264 1.00 87.06 102 LEU A C 1
ATOM 819 O O . LEU A 1 102 ? 8.822 -13.013 5.205 1.00 87.06 102 LEU A O 1
ATOM 823 N N . TYR A 1 103 ? 9.474 -11.094 4.250 1.00 87.25 103 TYR A N 1
ATOM 824 C CA . TYR A 1 103 ? 10.416 -10.667 5.276 1.00 87.25 103 TYR A CA 1
ATOM 825 C C . TYR A 1 103 ? 9.877 -9.415 5.968 1.00 87.25 103 TYR A C 1
ATOM 827 O O . TYR A 1 103 ? 9.891 -8.324 5.393 1.00 87.25 103 TYR A O 1
ATOM 835 N N . ARG A 1 104 ? 9.389 -9.547 7.205 1.00 85.31 104 ARG A N 1
ATOM 836 C CA . ARG A 1 104 ? 8.852 -8.410 7.975 1.00 85.31 104 ARG A CA 1
ATOM 837 C C . ARG A 1 104 ? 9.937 -7.757 8.830 1.00 85.31 104 ARG A C 1
ATOM 839 O O . ARG A 1 104 ? 10.782 -8.444 9.406 1.00 85.31 104 ARG A O 1
ATOM 846 N N . LYS A 1 105 ? 9.892 -6.428 8.957 1.00 75.94 105 LYS A N 1
ATOM 847 C CA . LYS A 1 105 ? 10.666 -5.702 9.972 1.00 75.94 105 LYS A CA 1
ATOM 848 C C . LYS A 1 105 ? 9.964 -5.881 11.321 1.00 75.94 105 LYS A C 1
ATOM 850 O O . LYS A 1 105 ? 8.812 -5.485 11.482 1.00 7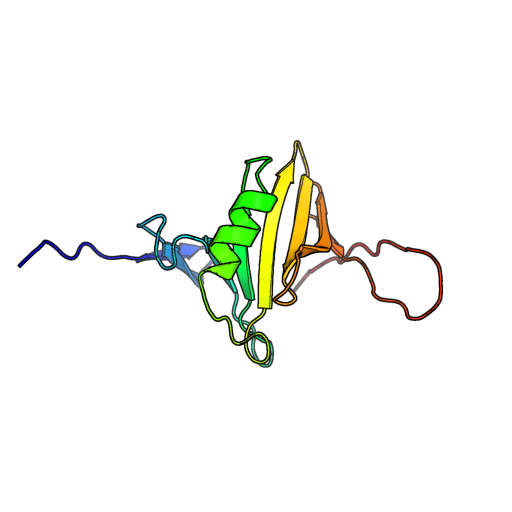5.94 105 LYS A O 1
ATOM 855 N N . VAL A 1 106 ? 10.646 -6.484 12.292 1.00 61.00 106 VAL A N 1
ATOM 856 C CA . VAL A 1 106 ? 10.135 -6.601 13.664 1.00 61.00 106 VAL A CA 1
ATOM 857 C C . VAL A 1 106 ? 10.407 -5.278 14.384 1.00 61.00 106 VAL A C 1
ATOM 859 O O . VAL A 1 106 ? 11.552 -4.836 14.453 1.00 61.00 106 VAL A O 1
ATOM 862 N N . LYS A 1 107 ? 9.366 -4.621 14.911 1.00 53.47 107 LYS A N 1
ATOM 863 C CA . LYS A 1 107 ? 9.526 -3.478 15.823 1.00 53.47 107 LYS A CA 1
ATOM 864 C C . LYS A 1 107 ? 9.967 -4.001 17.195 1.00 53.47 107 LYS A C 1
ATOM 866 O O . LYS A 1 107 ? 9.136 -4.168 18.081 1.00 53.47 107 LYS A O 1
ATOM 871 N N . THR A 1 108 ? 11.250 -4.287 17.390 1.00 44.84 108 THR A N 1
ATOM 872 C CA . THR A 1 108 ? 11.773 -4.583 18.732 1.00 44.84 108 THR A CA 1
ATOM 873 C C . THR A 1 108 ? 12.078 -3.258 19.429 1.00 44.84 108 THR A C 1
ATOM 875 O O . THR A 1 108 ? 12.906 -2.483 18.951 1.00 44.84 108 THR A O 1
ATOM 878 N N . ARG A 1 109 ? 11.399 -2.958 20.546 1.00 38.66 109 ARG A N 1
ATOM 879 C CA . ARG A 1 109 ? 11.779 -1.834 21.418 1.00 38.66 109 ARG A CA 1
ATOM 880 C C . ARG A 1 109 ? 13.227 -2.060 21.879 1.00 38.66 109 ARG A C 1
ATOM 882 O O . ARG A 1 109 ? 13.477 -2.976 2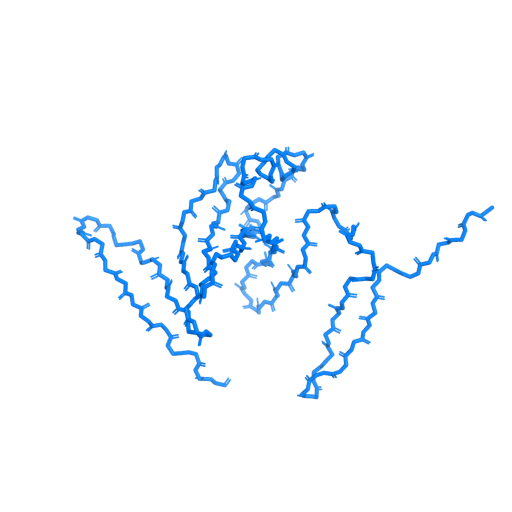2.648 1.00 38.66 109 ARG A O 1
ATOM 889 N N . GLY A 1 110 ? 14.159 -1.228 21.412 1.00 43.53 110 GLY A N 1
ATOM 890 C CA . GLY A 1 110 ? 15.435 -0.996 22.096 1.00 43.53 110 GLY A CA 1
ATOM 891 C C . GLY A 1 110 ? 16.722 -1.648 21.571 1.00 43.53 110 GLY A C 1
ATOM 892 O O . GLY A 1 110 ? 17.754 -1.343 22.151 1.00 43.53 110 GLY A O 1
ATOM 893 N N . GLN A 1 111 ? 16.762 -2.461 20.505 1.00 35.62 111 GLN A N 1
ATOM 894 C CA . GLN A 1 111 ? 18.049 -2.952 19.957 1.00 35.62 111 GLN A CA 1
ATOM 895 C C . GLN A 1 111 ? 17.994 -3.332 18.461 1.00 35.62 111 GLN A C 1
ATOM 897 O O . GLN A 1 111 ? 16.922 -3.539 17.900 1.00 35.62 111 GLN A O 1
ATOM 902 N N . LYS A 1 112 ? 19.184 -3.358 17.833 1.00 37.09 112 LYS A N 1
ATOM 903 C CA . LYS A 1 112 ? 19.491 -3.417 16.387 1.00 37.09 112 LYS A CA 1
ATOM 904 C C . LYS A 1 112 ? 18.625 -4.365 15.534 1.00 37.09 112 LYS A C 1
ATOM 906 O O . LYS A 1 112 ? 18.258 -5.465 15.929 1.00 37.09 112 LYS A O 1
ATOM 911 N N . PHE A 1 113 ? 18.395 -3.895 14.306 1.00 42.41 113 PHE A N 1
ATOM 912 C CA . PHE A 1 113 ? 17.575 -4.455 13.231 1.00 42.41 113 PHE A CA 1
ATOM 913 C C . PHE A 1 113 ? 17.876 -5.928 12.903 1.00 42.41 113 PHE A C 1
ATOM 915 O O . PHE A 1 113 ? 18.970 -6.254 12.451 1.00 42.41 113 PHE A O 1
ATOM 922 N N . GLY A 1 114 ? 16.869 -6.796 13.043 1.00 41.41 114 GLY A N 1
ATOM 923 C CA . GLY A 1 114 ? 16.895 -8.183 12.571 1.00 41.41 114 GLY A CA 1
ATOM 924 C C . GLY A 1 114 ? 15.731 -8.469 11.620 1.00 41.41 114 GLY A C 1
ATOM 925 O O . GLY A 1 114 ? 14.596 -8.065 11.877 1.00 41.41 114 GLY A O 1
ATOM 926 N N . ILE A 1 115 ? 16.012 -9.154 10.509 1.00 49.00 115 ILE A N 1
ATOM 927 C CA . ILE A 1 115 ? 15.012 -9.628 9.546 1.00 49.00 115 ILE A CA 1
ATOM 928 C C . ILE A 1 115 ? 14.611 -11.052 9.956 1.00 49.00 115 ILE A C 1
ATOM 930 O O . ILE A 1 115 ? 15.471 -11.926 10.013 1.00 49.00 115 ILE A O 1
ATOM 934 N N . ARG A 1 116 ? 13.322 -11.308 10.215 1.00 49.88 116 ARG 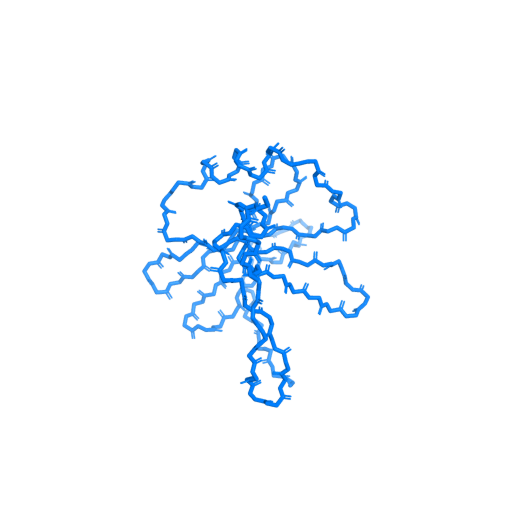A N 1
ATOM 935 C CA . ARG A 1 116 ? 12.790 -12.678 10.336 1.00 49.88 116 ARG A CA 1
ATOM 936 C C . ARG A 1 116 ? 12.002 -13.024 9.073 1.00 49.88 116 ARG A C 1
ATOM 938 O O . ARG 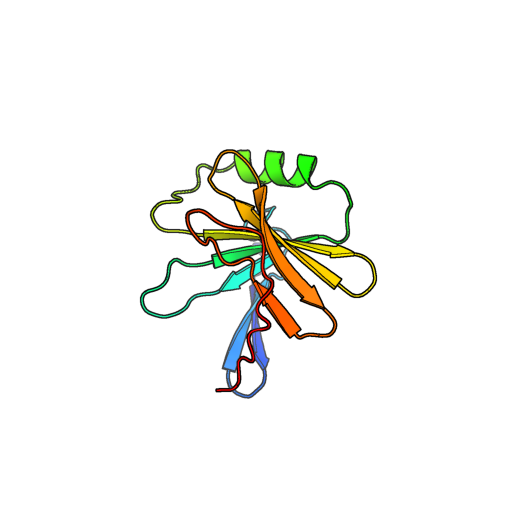A 1 116 ? 11.043 -12.328 8.738 1.00 49.88 116 ARG A O 1
ATOM 945 N N . GLY A 1 117 ? 12.432 -14.072 8.370 1.00 38.78 117 GLY A N 1
ATOM 946 C CA . GLY A 1 117 ? 11.651 -14.698 7.304 1.00 38.78 117 GLY A CA 1
ATOM 947 C C . GLY A 1 117 ? 10.454 -15.412 7.922 1.00 38.78 117 GLY A C 1
ATOM 948 O O . GLY A 1 117 ? 10.623 -16.220 8.834 1.00 38.78 117 GLY A O 1
ATOM 949 N N . GLY A 1 118 ? 9.247 -15.047 7.498 1.00 42.03 118 GLY A N 1
ATOM 950 C CA . GLY A 1 118 ? 8.025 -15.723 7.916 1.00 42.03 118 GLY A CA 1
ATOM 951 C C . GLY A 1 118 ? 7.626 -16.743 6.862 1.00 42.03 118 GLY A C 1
ATOM 952 O O . GLY A 1 118 ? 7.127 -16.356 5.809 1.00 42.03 118 GLY A O 1
ATOM 953 N N . LEU A 1 119 ? 7.827 -18.027 7.157 1.00 47.72 119 LEU A N 1
ATOM 954 C CA . LEU A 1 119 ? 7.138 -19.111 6.464 1.00 47.72 119 LEU A CA 1
ATOM 955 C C . LEU A 1 119 ? 5.655 -19.019 6.840 1.00 47.72 119 LEU A C 1
ATOM 957 O O . LEU A 1 119 ? 5.298 -19.206 8.000 1.00 47.72 119 LEU A O 1
ATOM 961 N N . ALA A 1 120 ? 4.805 -18.675 5.876 1.00 38.59 120 ALA A N 1
ATOM 962 C CA . ALA A 1 120 ? 3.368 -18.882 5.984 1.00 38.59 120 ALA A CA 1
ATOM 963 C C . ALA A 1 120 ? 3.049 -20.187 5.251 1.00 38.59 120 ALA A C 1
ATOM 965 O O . ALA A 1 120 ? 2.880 -20.189 4.034 1.00 38.59 120 ALA A O 1
ATOM 966 N N . GLY A 1 121 ? 3.063 -21.289 5.996 1.00 37.88 121 GLY A N 1
ATOM 967 C CA . GLY A 1 121 ? 2.354 -22.507 5.637 1.00 37.88 121 GLY A CA 1
ATOM 968 C C . GLY A 1 121 ? 1.172 -22.631 6.586 1.00 37.88 121 GLY A C 1
ATOM 969 O O . GLY A 1 121 ? 1.404 -22.732 7.784 1.00 37.88 121 GLY A O 1
ATOM 970 N N . ASP A 1 122 ? -0.031 -22.523 6.030 1.00 32.19 122 ASP A N 1
ATOM 971 C CA . ASP A 1 122 ? -1.285 -23.152 6.461 1.00 32.19 122 ASP A CA 1
ATOM 972 C C . ASP A 1 122 ? -2.189 -23.225 5.220 1.00 32.19 122 ASP A C 1
ATOM 974 O O . ASP A 1 122 ? -2.358 -22.169 4.555 1.00 32.19 122 ASP A O 1
#

Foldseek 3Di:
DPDPDDQWDWDADPNDTDIFGPDCPPPVFFGDWDDDPPDAIETEGEDQDPPQVVSLVSVLVDDDPVVRHKYWYFYDDDQKTFIFTDPSPDTHGAWMAGNNWTWGWDPDPDDDTDIDTDDDDD